Protein AF-A0A4Q6B6F8-F1 (afdb_monomer)

Solvent-accessible surface area (backbone atoms only — not comparable to full-atom values): 6029 Å² total; per-residue (Å²): 140,82,66,68,75,71,49,51,63,57,53,57,58,60,60,62,69,73,70,81,73,76,86,78,80,74,76,79,54,67,64,59,57,65,71,63,72,66,51,74,70,85,76,81,85,70,67,57,88,98,56,58,56,69,91,62,84,73,96,65,100,59,58,71,67,52,42,51,40,50,31,52,22,51,25,26,51,79,62,71,37,54,70,46,18,43,19,38,51,43,62,70,77,106

Radius of gyration: 24.66 Å; Cα contacts (8 Å, |Δi|>4): 63; chains: 1; bounding box: 36×39×76 Å

Nearest PDB structures (foldseek):
  4lnb-assembly1_A  TM=5.243E-01  e=6.564E+00  Aspergillus fumigatus Af293
  4mbg-assembly1_A  TM=4.462E-01  e=8.031E+00  Aspergillus fumigatus Af293

pLDDT: mean 84.14, std 12.95, range [52.69, 97.44]

Structure (mmCIF, N/CA/C/O backbone):
data_AF-A0A4Q6B6F8-F1
#
_entry.id   AF-A0A4Q6B6F8-F1
#
loop_
_atom_site.group_PDB
_atom_site.id
_atom_site.type_symbol
_atom_sit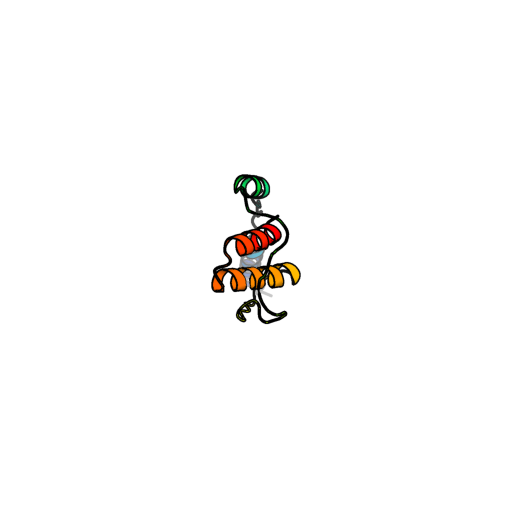e.label_atom_id
_atom_site.label_alt_id
_atom_site.label_comp_id
_atom_site.label_asym_id
_atom_site.label_entity_id
_atom_site.label_seq_id
_atom_site.pdbx_PDB_ins_code
_atom_site.Cartn_x
_atom_site.Cartn_y
_a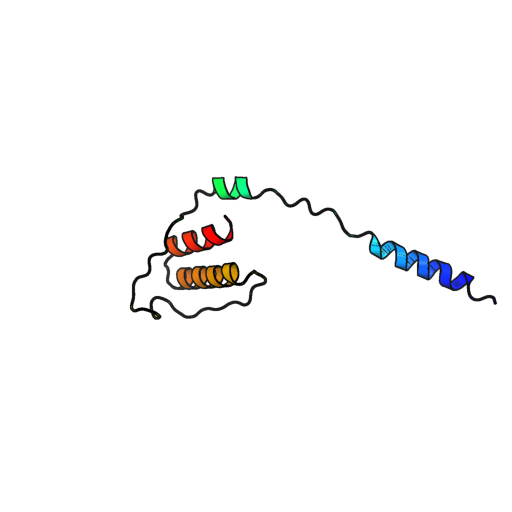tom_site.Cartn_z
_atom_site.occupancy
_atom_site.B_iso_or_equiv
_atom_site.auth_seq_id
_atom_site.auth_comp_id
_atom_site.auth_asym_id
_atom_site.auth_atom_id
_atom_site.pdbx_PDB_model_num
ATOM 1 N N . MET A 1 1 ? -23.883 -22.726 58.154 1.00 52.69 1 MET A N 1
ATOM 2 C CA . MET A 1 1 ? -23.919 -21.903 56.922 1.00 52.69 1 MET A CA 1
ATOM 3 C C . MET A 1 1 ? -23.354 -20.494 57.190 1.00 52.69 1 MET A C 1
ATOM 5 O O . MET A 1 1 ? -24.092 -19.527 57.129 1.00 52.69 1 MET A O 1
ATOM 9 N N . LYS A 1 2 ? -22.062 -20.352 57.546 1.00 57.59 2 LYS A N 1
ATOM 10 C CA . LYS A 1 2 ? -21.458 -19.060 57.976 1.00 57.59 2 LYS A CA 1
ATOM 11 C C . LYS A 1 2 ? -20.485 -18.429 56.959 1.00 57.59 2 LYS A C 1
ATOM 13 O O . LYS A 1 2 ? -20.013 -17.322 57.180 1.00 57.59 2 LYS A O 1
ATOM 18 N N . ASN A 1 3 ? -20.221 -19.093 55.830 1.00 61.28 3 ASN A N 1
ATOM 19 C CA . ASN A 1 3 ? -19.181 -18.674 54.877 1.00 61.28 3 ASN A CA 1
ATOM 20 C C . ASN A 1 3 ? -19.705 -17.826 53.702 1.00 61.28 3 ASN A C 1
ATOM 22 O O . ASN A 1 3 ? -18.907 -17.321 52.920 1.00 61.28 3 ASN A O 1
ATOM 26 N N . ILE A 1 4 ? -21.025 -17.632 53.589 1.00 63.69 4 ILE A N 1
ATOM 27 C CA . ILE A 1 4 ? -21.643 -16.954 52.437 1.00 63.69 4 ILE A CA 1
ATOM 28 C C . ILE A 1 4 ? -21.381 -15.437 52.437 1.00 63.69 4 ILE A C 1
ATOM 30 O O . ILE A 1 4 ? -21.163 -14.843 51.387 1.00 63.69 4 ILE A O 1
ATOM 34 N N . HIS A 1 5 ? -21.274 -14.820 53.620 1.00 59.84 5 HIS A N 1
ATOM 35 C CA . HIS A 1 5 ? -20.954 -13.394 53.764 1.00 59.84 5 HIS A CA 1
ATOM 36 C C . HIS A 1 5 ? -19.504 -13.043 53.390 1.00 59.84 5 HIS A C 1
ATOM 38 O O . HIS A 1 5 ? -19.221 -11.882 53.114 1.00 59.84 5 HIS A O 1
ATOM 44 N N . ARG A 1 6 ? -18.584 -14.022 53.350 1.00 61.91 6 ARG A N 1
ATOM 45 C CA . ARG A 1 6 ? -17.186 -13.801 52.932 1.00 61.91 6 ARG A CA 1
ATOM 46 C C . ARG A 1 6 ? -17.001 -13.795 51.410 1.00 61.91 6 ARG A C 1
ATOM 48 O O . ARG A 1 6 ? -15.999 -13.270 50.943 1.00 61.91 6 ARG A O 1
ATOM 55 N N . LEU A 1 7 ? -17.955 -14.343 50.650 1.00 62.03 7 LEU A N 1
ATOM 56 C CA . LEU A 1 7 ? -17.935 -14.380 49.177 1.00 62.03 7 LEU A CA 1
ATOM 57 C C . LEU A 1 7 ? -18.556 -13.125 48.539 1.00 62.03 7 LEU A C 1
ATOM 59 O O . LEU A 1 7 ? -18.266 -12.806 47.390 1.00 62.03 7 LEU A O 1
ATOM 63 N N . LEU A 1 8 ? -19.363 -12.387 49.306 1.00 66.31 8 LEU A N 1
ATOM 64 C CA . LEU A 1 8 ? -20.023 -11.152 48.885 1.00 66.31 8 LEU A CA 1
ATOM 65 C C . LEU A 1 8 ? -19.055 -10.050 48.390 1.00 66.31 8 LEU A C 1
ATOM 67 O O . LEU A 1 8 ? -19.311 -9.516 47.312 1.00 66.31 8 LEU A O 1
ATOM 71 N N . PRO A 1 9 ? -17.930 -9.733 49.075 1.00 68.56 9 PRO A N 1
ATOM 72 C CA . PRO A 1 9 ? -17.010 -8.694 48.602 1.00 68.56 9 PRO A CA 1
ATOM 73 C C . PRO A 1 9 ? -16.241 -9.104 47.336 1.00 68.56 9 PRO A C 1
ATOM 75 O O . PRO A 1 9 ? -15.929 -8.257 46.500 1.00 68.56 9 PRO A O 1
ATOM 78 N N . ALA A 1 10 ? -15.967 -10.402 47.161 1.00 71.50 10 ALA A N 1
ATOM 79 C CA . ALA A 1 10 ? -15.302 -10.920 45.966 1.00 71.50 10 ALA A CA 1
ATOM 80 C C . ALA A 1 10 ? -16.203 -10.802 44.726 1.00 71.50 10 ALA A C 1
ATOM 82 O O . ALA A 1 10 ? -15.731 -10.449 43.648 1.00 71.50 10 ALA A O 1
ATOM 83 N N . PHE A 1 11 ? -17.509 -11.025 44.892 1.00 69.81 11 PHE A N 1
ATOM 84 C CA . PHE A 1 11 ? -18.487 -10.894 43.813 1.00 69.81 11 PHE A CA 1
ATOM 85 C C . PHE A 1 11 ? -18.693 -9.433 43.382 1.00 69.81 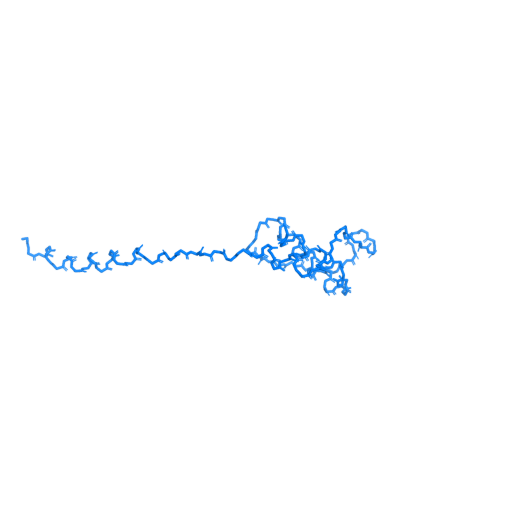11 PHE A C 1
ATOM 87 O O . PHE A 1 11 ? -18.767 -9.142 42.190 1.00 69.81 11 PHE A O 1
ATOM 94 N N . THR A 1 12 ? -18.699 -8.490 44.330 1.00 70.88 12 THR A N 1
ATOM 95 C CA . THR A 1 12 ? -18.777 -7.053 44.018 1.00 70.88 12 THR A CA 1
ATOM 96 C C . THR A 1 12 ? -17.516 -6.520 43.337 1.00 70.88 12 THR A C 1
ATOM 98 O O . THR A 1 12 ? -17.623 -5.671 42.456 1.00 70.88 12 THR A O 1
ATOM 101 N N . LEU A 1 13 ? -16.333 -7.042 43.689 1.00 67.19 13 LEU A N 1
ATOM 102 C CA . LEU A 1 13 ? -15.070 -6.667 43.043 1.00 67.19 13 LEU A CA 1
ATOM 103 C C . LEU A 1 13 ? -15.018 -7.166 41.588 1.00 67.19 13 LEU A C 1
ATOM 105 O O . LEU A 1 13 ? -14.591 -6.435 40.701 1.00 67.19 13 LEU A O 1
ATOM 109 N N . LEU A 1 14 ? -15.524 -8.379 41.333 1.00 68.00 14 LEU A N 1
ATOM 110 C CA . LEU A 1 14 ? -15.588 -8.974 39.995 1.00 68.00 14 LEU A CA 1
ATOM 111 C C . LEU A 1 14 ? -16.574 -8.235 39.068 1.00 68.00 14 LEU A C 1
ATOM 113 O O . LEU A 1 14 ? -16.334 -8.119 37.870 1.00 68.00 14 LEU A O 1
ATOM 117 N N . SER A 1 15 ? -17.664 -7.693 39.622 1.00 65.69 15 SER A N 1
ATOM 118 C CA . SER A 1 15 ? -18.677 -6.950 38.860 1.00 65.69 15 SER A CA 1
ATOM 119 C C . SER A 1 15 ? -18.189 -5.587 38.352 1.00 65.69 15 SER A C 1
ATOM 121 O O . SER A 1 15 ? -18.714 -5.091 37.357 1.00 65.69 15 SER A O 1
ATOM 123 N N . PHE A 1 16 ? -17.195 -4.974 39.004 1.00 63.19 16 PHE A N 1
ATOM 124 C CA . PHE A 1 16 ? -16.660 -3.665 38.607 1.00 63.19 16 PHE A CA 1
ATOM 125 C C . PHE A 1 16 ? -15.763 -3.736 37.357 1.00 63.19 16 PHE A C 1
ATOM 127 O O . PHE A 1 16 ? -15.572 -2.730 36.680 1.00 63.19 16 PHE A O 1
ATOM 134 N N . CYS A 1 17 ? -15.258 -4.924 37.004 1.00 67.31 17 CYS A N 1
ATOM 135 C CA . CYS A 1 17 ? -14.398 -5.123 35.834 1.00 67.31 17 CYS A CA 1
ATOM 136 C C . CYS A 1 17 ? -15.147 -5.076 34.488 1.00 67.31 17 CYS A C 1
ATOM 138 O O . CYS A 1 17 ? -14.505 -4.948 33.450 1.00 67.31 17 CYS A O 1
ATOM 140 N N . PHE A 1 18 ? -16.483 -5.150 34.479 1.00 63.56 18 PHE A N 1
ATOM 141 C CA . PHE A 1 18 ? -17.272 -5.210 33.239 1.00 63.56 18 PHE A CA 1
ATOM 142 C C . PHE A 1 18 ? -17.666 -3.841 32.657 1.00 63.56 18 PHE A C 1
ATOM 144 O O . PHE A 1 18 ? -18.173 -3.788 31.541 1.00 63.56 18 PHE A O 1
ATOM 151 N N . PHE A 1 19 ? -17.414 -2.731 33.361 1.00 63.59 19 PHE A N 1
ATOM 152 C CA . PHE A 1 19 ? -17.818 -1.388 32.909 1.00 63.59 19 PHE A CA 1
ATOM 153 C C . PHE A 1 19 ? -16.734 -0.610 32.144 1.00 63.59 19 PHE A C 1
ATOM 155 O O . PHE A 1 19 ? -16.942 0.550 31.800 1.00 63.59 19 PHE A O 1
ATOM 162 N N . SER A 1 20 ? -15.590 -1.223 31.828 1.00 62.97 20 SER A N 1
ATOM 163 C CA . SER A 1 20 ? -14.480 -0.540 31.144 1.00 62.97 20 SER A CA 1
ATOM 164 C C . SER A 1 20 ? -14.523 -0.678 29.614 1.00 62.97 20 SER A C 1
ATOM 166 O O . SER A 1 20 ? -13.507 -0.985 28.992 1.00 62.97 20 SER A O 1
ATOM 168 N N . CYS A 1 21 ? -15.680 -0.446 28.992 1.00 69.25 21 CYS A N 1
ATOM 169 C CA . CYS A 1 21 ? -15.757 -0.228 27.545 1.00 69.25 21 CYS A CA 1
ATOM 170 C C . CYS A 1 21 ? -16.139 1.237 27.306 1.00 69.25 21 CYS A C 1
ATOM 172 O O . CYS A 1 21 ? -17.305 1.608 27.422 1.00 69.25 21 CYS A O 1
ATOM 174 N N . GLY A 1 22 ? -15.134 2.085 27.075 1.00 67.56 22 GLY A N 1
ATOM 175 C CA . GLY A 1 22 ? -15.337 3.491 26.731 1.00 67.56 22 GLY A CA 1
ATOM 176 C C . GLY A 1 22 ? -15.810 3.635 25.285 1.00 67.56 22 GLY A C 1
ATOM 177 O O . GLY A 1 22 ? -15.381 2.881 24.414 1.00 67.56 22 GLY A O 1
ATOM 178 N N . GLU A 1 23 ? -16.692 4.600 25.022 1.00 66.81 23 GLU A N 1
ATOM 179 C CA . GLU A 1 23 ? -17.091 4.952 23.656 1.00 66.81 23 GLU A CA 1
ATOM 180 C C . GLU A 1 23 ? -15.868 5.370 22.830 1.00 66.81 23 GLU A C 1
ATOM 182 O O . GLU A 1 23 ? -15.254 6.413 23.066 1.00 66.81 23 GLU A O 1
ATOM 187 N N . ASN A 1 24 ? -15.549 4.574 21.811 1.00 66.12 24 ASN A N 1
ATOM 188 C CA . ASN A 1 24 ? -14.573 4.934 20.794 1.00 66.12 24 ASN A CA 1
ATOM 189 C C . ASN A 1 24 ? -15.247 5.903 19.816 1.00 66.12 24 ASN A C 1
ATOM 191 O O . ASN A 1 24 ? -15.831 5.479 18.821 1.00 66.12 24 ASN A O 1
ATOM 195 N N . LYS A 1 25 ? -15.204 7.210 20.094 1.00 70.38 25 LYS A N 1
ATOM 196 C CA . LYS A 1 25 ? -15.519 8.214 19.069 1.00 70.38 25 LYS A CA 1
ATOM 197 C C . LYS A 1 25 ? -14.429 8.128 18.007 1.00 70.38 25 LYS A C 1
ATOM 199 O O . LYS A 1 25 ? -13.362 8.707 18.182 1.00 70.38 25 LYS A O 1
ATOM 204 N N . THR A 1 26 ? -14.667 7.358 16.951 1.00 69.12 26 THR A N 1
ATOM 205 C CA . THR A 1 26 ? -13.779 7.302 15.789 1.00 69.12 26 THR A CA 1
ATOM 206 C C . THR A 1 26 ? -13.796 8.676 15.127 1.00 69.12 26 THR A C 1
ATOM 208 O O . THR A 1 26 ? -14.870 9.113 14.700 1.00 69.12 26 THR A O 1
ATOM 211 N N . PRO A 1 27 ? -12.663 9.393 15.071 1.00 71.62 27 PRO A N 1
ATOM 212 C CA . PRO A 1 27 ? -12.591 10.641 14.329 1.00 71.62 27 PRO A CA 1
ATOM 213 C C . PRO A 1 27 ? -12.955 10.384 12.865 1.00 71.62 27 PRO A C 1
ATOM 215 O O . PRO A 1 27 ? -12.575 9.359 12.299 1.00 71.62 27 PRO A O 1
ATOM 218 N N . ASP A 1 28 ? -13.704 11.300 12.258 1.00 78.38 28 ASP A N 1
ATOM 219 C CA . ASP A 1 28 ? -13.968 11.247 10.824 1.00 78.38 28 ASP A CA 1
ATOM 220 C C . ASP A 1 28 ? -12.707 11.686 10.070 1.00 78.38 28 ASP A C 1
ATOM 222 O O . ASP A 1 28 ? -12.443 12.875 9.885 1.00 78.38 28 ASP A O 1
ATOM 226 N N . TYR A 1 29 ? -11.897 10.708 9.669 1.00 80.88 29 TYR A N 1
ATOM 227 C CA . TYR A 1 29 ? -10.674 10.941 8.906 1.00 80.88 29 TYR A CA 1
ATOM 228 C C . TYR A 1 29 ? -10.939 11.224 7.421 1.00 80.88 29 TYR A C 1
ATOM 230 O O . TYR A 1 29 ? -10.008 11.597 6.713 1.00 80.88 29 TYR A O 1
ATOM 238 N N . SER A 1 30 ? -12.180 11.097 6.933 1.00 79.69 30 SER A N 1
ATOM 239 C CA . SER A 1 30 ? -12.483 11.255 5.504 1.00 79.69 30 SER A CA 1
ATOM 240 C C . SER A 1 30 ? -12.213 12.676 4.999 1.00 79.69 30 SER A C 1
ATOM 242 O O . SER A 1 30 ? -11.749 12.860 3.873 1.00 79.69 30 SER A O 1
ATOM 244 N N . LEU A 1 31 ? -12.447 13.688 5.843 1.00 81.44 31 LEU A N 1
ATOM 245 C CA . LEU A 1 31 ? -12.102 15.081 5.550 1.00 81.44 31 LEU A CA 1
ATOM 246 C C . LEU A 1 31 ? -10.586 15.274 5.465 1.00 81.44 31 LEU A C 1
ATOM 248 O O . LEU A 1 31 ? -10.105 15.867 4.505 1.00 81.44 31 LEU A O 1
ATOM 252 N N . LEU A 1 32 ? -9.841 14.702 6.414 1.00 82.75 32 LEU A N 1
ATOM 253 C CA . LEU A 1 32 ? -8.381 14.787 6.442 1.00 82.75 32 LEU A CA 1
ATOM 254 C C . LEU A 1 32 ? -7.765 14.126 5.198 1.00 82.75 32 LEU A C 1
ATOM 256 O O . LEU A 1 32 ? -6.879 14.695 4.572 1.00 82.75 32 LEU A O 1
ATOM 260 N N . VAL A 1 33 ? -8.262 12.949 4.801 1.00 84.75 33 VAL A N 1
ATOM 261 C CA . VAL A 1 33 ? -7.773 12.227 3.613 1.00 84.75 33 VAL A CA 1
ATOM 262 C C . VAL A 1 33 ? -8.032 13.012 2.331 1.00 84.75 33 VAL A C 1
ATOM 264 O O . VAL A 1 33 ? -7.144 13.107 1.484 1.00 84.75 33 VAL A O 1
ATOM 267 N N . LYS A 1 34 ? -9.198 13.657 2.213 1.00 83.81 34 LYS A N 1
ATOM 268 C CA . LYS A 1 34 ? -9.502 14.538 1.077 1.00 83.81 34 LYS A CA 1
ATOM 269 C C . LYS A 1 34 ? -8.567 15.746 0.993 1.00 83.81 34 LYS A C 1
ATOM 271 O O . LYS A 1 34 ? -8.256 16.184 -0.111 1.00 83.81 34 LYS A O 1
ATOM 276 N N . GLU A 1 35 ? -8.095 16.269 2.122 1.00 88.69 35 GLU A N 1
ATOM 277 C CA . GLU A 1 35 ? -7.155 17.397 2.160 1.00 88.69 35 GLU A CA 1
ATOM 278 C C . GLU A 1 35 ? -5.716 17.008 1.771 1.00 88.69 35 GLU A C 1
ATOM 280 O O . GLU A 1 35 ? -4.953 17.863 1.319 1.00 88.69 35 GLU A O 1
ATOM 285 N N . MET A 1 36 ? -5.338 15.727 1.875 1.00 88.12 36 MET A N 1
ATOM 286 C CA . MET A 1 36 ? -3.971 15.262 1.593 1.00 88.12 36 MET A CA 1
ATOM 287 C C . MET A 1 36 ? -3.587 15.262 0.100 1.00 88.12 36 MET A C 1
ATOM 289 O O . MET A 1 36 ? -2.423 15.024 -0.205 1.00 88.12 36 MET A O 1
ATOM 293 N N . ASN A 1 37 ? -4.512 15.572 -0.824 1.00 91.19 37 ASN A N 1
ATOM 294 C CA . ASN A 1 37 ? -4.262 15.656 -2.278 1.00 91.19 37 ASN A CA 1
ATOM 295 C C . ASN A 1 37 ? -3.473 14.455 -2.842 1.00 91.19 37 ASN A C 1
ATOM 297 O O . ASN A 1 37 ? -2.566 14.623 -3.658 1.00 91.19 37 ASN A O 1
ATOM 301 N N . LEU A 1 38 ? -3.823 13.248 -2.393 1.00 93.38 38 LEU A N 1
ATOM 302 C CA . LEU A 1 38 ? -3.104 12.027 -2.745 1.0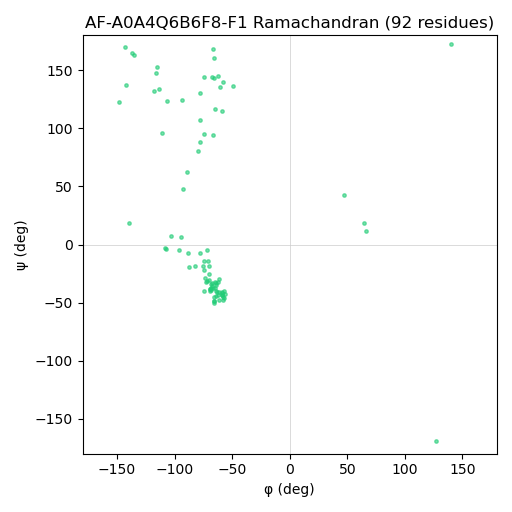0 93.38 38 LEU A CA 1
ATOM 303 C C . LEU A 1 38 ? -3.219 11.707 -4.236 1.00 93.38 38 LEU A C 1
ATOM 305 O O . LEU A 1 38 ? -4.285 11.854 -4.846 1.00 93.38 38 LEU A O 1
ATOM 309 N N . LYS A 1 39 ? -2.135 11.188 -4.814 1.00 95.19 39 LYS A N 1
ATOM 310 C CA . LYS A 1 39 ? -2.159 10.593 -6.152 1.00 95.19 39 LYS A CA 1
ATOM 311 C C . LYS A 1 39 ? -3.119 9.408 -6.165 1.00 95.19 39 LYS A C 1
ATOM 313 O O . LYS A 1 39 ? -3.119 8.571 -5.272 1.00 95.19 39 LYS A O 1
ATOM 318 N N . THR A 1 40 ? -3.944 9.331 -7.203 1.00 93.50 40 THR A N 1
ATOM 319 C CA . THR A 1 40 ? -4.912 8.247 -7.414 1.00 93.50 40 THR A CA 1
ATOM 320 C C . THR A 1 40 ? -4.868 7.781 -8.866 1.00 93.50 40 THR A C 1
ATOM 322 O O . THR A 1 40 ? -4.331 8.465 -9.740 1.00 93.50 40 THR A O 1
ATOM 325 N N . GLY A 1 41 ? -5.420 6.598 -9.129 1.00 93.38 41 GLY A N 1
ATOM 326 C CA . GLY A 1 41 ? -5.531 6.035 -10.473 1.00 93.38 41 GLY A CA 1
ATOM 327 C C . GLY A 1 41 ? -4.953 4.629 -10.584 1.00 93.38 41 GLY A C 1
ATOM 328 O O . GLY A 1 41 ? -4.659 3.971 -9.585 1.00 93.38 41 GLY A O 1
ATOM 329 N N . ALA A 1 42 ? -4.821 4.160 -11.824 1.00 94.62 42 ALA A N 1
ATOM 330 C CA . ALA A 1 42 ? -4.213 2.868 -12.110 1.00 94.62 42 ALA A CA 1
ATOM 331 C C . ALA A 1 42 ? -2.715 2.879 -11.767 1.00 94.62 42 ALA A C 1
ATOM 333 O O . ALA A 1 42 ? -2.028 3.886 -11.979 1.00 94.62 42 ALA A O 1
ATOM 334 N N . VAL A 1 43 ? -2.240 1.739 -11.265 1.00 94.25 43 VAL A N 1
ATOM 335 C CA . VAL A 1 43 ? -0.814 1.488 -11.046 1.00 94.25 43 VAL A CA 1
ATOM 336 C C . VAL A 1 43 ? -0.178 1.146 -12.383 1.00 94.25 43 VAL A C 1
ATOM 338 O O . VAL A 1 43 ? -0.692 0.299 -13.115 1.00 94.25 43 VAL A O 1
ATOM 341 N N . ILE A 1 44 ? 0.925 1.808 -12.697 1.00 91.38 44 ILE A N 1
ATOM 342 C CA . ILE A 1 44 ? 1.719 1.546 -13.892 1.00 91.38 44 ILE A CA 1
ATOM 343 C C . ILE A 1 44 ? 2.995 0.837 -13.445 1.00 91.38 44 ILE A C 1
ATOM 345 O O . ILE A 1 44 ? 3.731 1.357 -12.616 1.00 91.38 44 ILE A O 1
ATOM 349 N N . SER A 1 45 ? 3.263 -0.347 -13.991 1.00 88.69 45 SER A N 1
ATOM 350 C CA . SER A 1 45 ? 4.499 -1.091 -13.747 1.00 88.69 45 SER A CA 1
ATOM 351 C C . SER A 1 45 ? 5.295 -1.247 -15.040 1.00 88.69 45 SER A C 1
ATOM 353 O O . SER A 1 45 ? 4.737 -1.326 -16.137 1.00 88.69 45 SER A O 1
ATOM 355 N N . CYS A 1 46 ? 6.619 -1.275 -14.911 1.00 82.81 46 CYS A N 1
ATOM 356 C CA . CYS A 1 46 ? 7.535 -1.546 -16.011 1.00 82.81 46 CYS A CA 1
ATOM 357 C C . CYS A 1 46 ? 8.315 -2.822 -15.698 1.00 82.81 46 CYS A C 1
ATOM 359 O O . CYS A 1 46 ? 8.862 -2.965 -14.610 1.00 82.81 46 CYS A O 1
ATOM 361 N N . GLY A 1 47 ? 8.396 -3.742 -16.656 1.00 84.12 47 GLY A N 1
ATOM 362 C CA . GLY A 1 47 ? 9.143 -4.987 -16.499 1.00 84.12 47 GLY A CA 1
ATOM 363 C C . GLY A 1 47 ? 8.418 -6.181 -17.114 1.00 84.12 47 GLY A C 1
ATOM 364 O O . GLY A 1 47 ? 7.288 -6.050 -17.587 1.00 84.12 47 GLY A O 1
ATOM 365 N N . PRO A 1 48 ? 9.074 -7.350 -17.171 1.00 87.50 48 PRO A N 1
ATOM 366 C CA . PRO A 1 48 ? 8.400 -8.597 -17.496 1.00 87.50 48 PRO A CA 1
ATOM 367 C C . PRO A 1 48 ? 7.335 -8.904 -16.442 1.00 87.50 48 PRO A C 1
ATOM 369 O O . PRO A 1 48 ? 7.575 -8.664 -15.259 1.00 87.50 48 PRO A O 1
ATOM 372 N N . ALA A 1 49 ? 6.222 -9.495 -16.880 1.00 84.31 49 ALA A N 1
ATOM 373 C CA . ALA A 1 49 ? 5.188 -9.992 -15.979 1.00 84.31 49 ALA A CA 1
ATOM 374 C C . ALA A 1 49 ? 5.797 -10.864 -14.867 1.00 84.31 49 ALA A C 1
ATOM 376 O O . ALA A 1 49 ? 6.678 -11.691 -15.138 1.00 84.31 49 ALA A O 1
ATOM 377 N N . ASP A 1 50 ? 5.336 -10.652 -13.636 1.00 83.56 50 ASP A N 1
ATOM 378 C CA . ASP A 1 50 ? 5.759 -11.346 -12.413 1.00 83.56 50 ASP A CA 1
ATOM 379 C C . ASP A 1 50 ? 7.218 -11.079 -11.985 1.00 83.56 50 ASP A C 1
ATOM 381 O O . ASP A 1 50 ? 7.768 -11.780 -11.131 1.00 83.56 50 ASP A O 1
ATOM 385 N N . LYS A 1 51 ? 7.880 -10.085 -12.588 1.00 85.25 51 LYS A N 1
ATOM 386 C CA . LYS A 1 51 ? 9.270 -9.683 -12.295 1.00 85.25 51 LYS A CA 1
ATOM 387 C C . LYS A 1 51 ? 9.460 -8.169 -12.289 1.00 85.25 51 LYS A C 1
ATOM 389 O O . LYS A 1 51 ? 10.586 -7.692 -12.417 1.00 85.25 51 LYS A O 1
ATOM 394 N N . GLU A 1 52 ? 8.374 -7.419 -12.164 1.00 89.00 52 GLU A N 1
ATOM 395 C CA . GLU A 1 52 ? 8.392 -5.961 -12.114 1.00 89.00 52 GLU A CA 1
ATOM 396 C C . GLU A 1 52 ? 9.069 -5.464 -10.832 1.00 89.00 52 GLU A C 1
ATOM 398 O O . GLU A 1 52 ? 9.798 -4.477 -10.863 1.00 89.00 52 GLU A O 1
ATOM 403 N N . PHE A 1 53 ? 8.884 -6.183 -9.718 1.00 88.50 53 PHE A N 1
ATOM 404 C CA . PHE A 1 53 ? 9.358 -5.785 -8.391 1.00 88.50 53 PHE A CA 1
ATOM 405 C C . PHE A 1 53 ? 9.986 -6.953 -7.622 1.00 88.50 53 PHE A C 1
ATOM 407 O O . PHE A 1 53 ? 9.789 -8.125 -7.950 1.00 88.50 53 PHE A O 1
ATOM 414 N N . GLY A 1 54 ? 10.721 -6.629 -6.555 1.00 86.69 54 GLY A N 1
ATOM 415 C CA . GLY A 1 54 ? 11.165 -7.620 -5.573 1.00 86.69 54 GLY A CA 1
ATOM 416 C C . GLY A 1 54 ? 10.005 -8.230 -4.772 1.00 86.69 54 GLY A C 1
ATOM 417 O O . GLY A 1 54 ? 8.876 -7.734 -4.781 1.00 86.69 54 GLY A O 1
ATOM 418 N N . GLU A 1 55 ? 10.285 -9.308 -4.040 1.00 89.06 55 GLU A N 1
ATOM 419 C CA . GLU A 1 55 ? 9.292 -9.968 -3.191 1.00 89.06 55 GLU A CA 1
ATOM 420 C C . GLU A 1 55 ? 9.345 -9.436 -1.754 1.00 89.06 55 GLU A C 1
ATOM 422 O O . GLU A 1 55 ? 10.384 -9.470 -1.096 1.00 89.06 55 GLU A O 1
ATOM 427 N N . VAL A 1 56 ? 8.200 -8.956 -1.264 1.00 90.44 56 VAL A N 1
ATOM 428 C CA . VAL A 1 56 ? 7.980 -8.540 0.124 1.00 90.44 56 VAL A CA 1
ATOM 429 C C . VAL A 1 56 ? 6.569 -8.962 0.535 1.00 90.44 56 VAL A C 1
ATOM 431 O O . VAL A 1 56 ? 5.629 -8.826 -0.252 1.00 90.44 56 VAL A O 1
ATOM 434 N N . SER A 1 57 ? 6.429 -9.491 1.753 1.00 93.81 57 SER A N 1
ATOM 435 C CA . SER A 1 57 ? 5.148 -9.900 2.332 1.00 93.81 57 SER A CA 1
ATOM 436 C C . SER A 1 57 ? 5.156 -9.706 3.848 1.00 93.81 57 SER A C 1
ATOM 438 O O . SER A 1 57 ? 5.993 -10.267 4.556 1.00 93.81 57 SER A O 1
ATOM 440 N N . PHE A 1 58 ? 4.209 -8.918 4.342 1.00 95.31 58 PHE A N 1
ATOM 441 C CA . PHE A 1 58 ? 3.937 -8.695 5.752 1.00 95.31 58 PHE A CA 1
ATOM 442 C C . PHE A 1 58 ? 2.576 -9.274 6.118 1.00 95.31 58 PHE A C 1
ATOM 444 O O . PHE A 1 58 ? 1.570 -9.031 5.448 1.00 95.31 58 PHE A O 1
ATOM 451 N N . ALA A 1 59 ? 2.543 -9.992 7.238 1.00 95.69 59 ALA A N 1
ATOM 452 C CA . ALA A 1 59 ? 1.297 -10.367 7.883 1.00 95.69 59 ALA A CA 1
ATOM 453 C C . ALA A 1 59 ? 0.762 -9.152 8.652 1.00 95.69 59 ALA A C 1
ATOM 455 O O . ALA A 1 59 ? 1.318 -8.774 9.685 1.00 95.69 59 ALA A O 1
ATOM 456 N N . ILE A 1 60 ? -0.304 -8.539 8.141 1.00 95.69 60 ILE A N 1
ATOM 457 C CA . ILE A 1 60 ? -0.985 -7.418 8.794 1.00 95.69 60 ILE A CA 1
ATOM 458 C C . ILE A 1 60 ? -2.404 -7.807 9.199 1.00 95.69 60 ILE A C 1
ATOM 460 O O . ILE A 1 60 ? -3.041 -8.657 8.580 1.00 95.69 60 ILE A O 1
ATOM 464 N N . SER A 1 61 ? -2.916 -7.158 10.243 1.00 96.31 61 SER A N 1
ATOM 465 C CA . SER A 1 61 ? -4.316 -7.290 10.646 1.00 96.31 61 SER A CA 1
ATOM 466 C C . SER A 1 61 ? -5.197 -6.415 9.751 1.00 96.31 61 SER A C 1
ATOM 468 O O . SER A 1 61 ? -5.567 -5.309 10.138 1.00 96.31 61 SER A O 1
ATOM 470 N N . ALA A 1 62 ? -5.521 -6.906 8.557 1.00 93.62 62 ALA A N 1
ATOM 471 C CA . ALA A 1 62 ? -6.410 -6.249 7.602 1.00 93.62 62 ALA A CA 1
ATOM 472 C C . ALA A 1 62 ? -7.277 -7.281 6.862 1.00 93.62 62 ALA A C 1
ATOM 474 O O . ALA A 1 62 ? -7.053 -8.489 6.966 1.00 93.62 62 ALA A O 1
ATOM 475 N N . ASN A 1 63 ? -8.280 -6.809 6.117 1.00 95.00 63 ASN A N 1
ATOM 476 C CA . ASN A 1 63 ? -8.980 -7.675 5.171 1.00 95.00 63 ASN A CA 1
ATOM 477 C C . ASN A 1 63 ? -8.019 -8.109 4.031 1.00 95.00 63 ASN A C 1
ATOM 479 O O . ASN A 1 63 ? -6.984 -7.463 3.841 1.00 95.00 63 ASN A O 1
ATOM 483 N N . PRO A 1 64 ? -8.321 -9.193 3.289 1.00 95.62 64 PRO A N 1
ATOM 484 C CA . PRO A 1 64 ? -7.399 -9.729 2.284 1.00 95.62 64 PRO A CA 1
ATOM 485 C C . PRO A 1 64 ? -6.992 -8.726 1.196 1.00 95.62 64 PRO A C 1
ATOM 487 O O . PRO A 1 64 ? -5.819 -8.667 0.849 1.00 95.62 64 PRO A O 1
ATOM 490 N N . GLU A 1 65 ? -7.932 -7.913 0.714 1.00 95.69 65 GLU A N 1
ATOM 491 C CA . GLU A 1 65 ? -7.696 -6.911 -0.335 1.00 95.69 65 GLU A CA 1
ATOM 492 C C . GLU A 1 65 ? -6.748 -5.805 0.147 1.00 95.69 65 GLU A C 1
ATOM 494 O O . GLU A 1 65 ? -5.731 -5.530 -0.482 1.00 95.69 65 GLU A O 1
ATOM 499 N N . ALA A 1 66 ? -7.004 -5.242 1.329 1.00 95.88 66 ALA A N 1
ATOM 500 C CA . ALA A 1 66 ? -6.139 -4.237 1.939 1.00 95.88 66 ALA A CA 1
ATOM 501 C C . ALA A 1 66 ? -4.752 -4.798 2.296 1.00 95.88 66 ALA A C 1
ATOM 503 O O . ALA A 1 66 ? -3.762 -4.072 2.240 1.00 95.88 66 ALA A O 1
ATOM 504 N N . ALA A 1 67 ? -4.655 -6.082 2.659 1.00 96.50 67 ALA A N 1
ATOM 505 C CA . ALA A 1 67 ? -3.374 -6.745 2.894 1.00 96.50 67 ALA A CA 1
ATOM 506 C C . ALA A 1 67 ? -2.574 -6.950 1.598 1.00 96.50 67 ALA A C 1
ATOM 508 O O . ALA A 1 67 ? -1.351 -6.793 1.603 1.00 96.50 67 ALA A O 1
ATOM 509 N N . GLU A 1 68 ? -3.241 -7.281 0.493 1.00 95.75 68 GLU A N 1
ATOM 510 C CA . GLU A 1 68 ? -2.618 -7.392 -0.826 1.00 95.75 68 GLU A CA 1
ATOM 511 C C . GLU A 1 68 ? -2.117 -6.028 -1.317 1.00 95.75 68 GLU A C 1
ATOM 513 O O . GLU A 1 68 ? -0.932 -5.893 -1.637 1.00 95.75 68 GLU A O 1
ATOM 518 N N . ASP A 1 69 ? -2.969 -5.001 -1.266 1.00 96.88 69 ASP A N 1
ATOM 519 C CA . ASP A 1 69 ? -2.607 -3.631 -1.636 1.00 96.88 69 ASP A CA 1
ATOM 520 C C . ASP A 1 69 ? -1.486 -3.083 -0.740 1.00 96.88 69 ASP A C 1
ATOM 522 O O . ASP A 1 69 ? -0.533 -2.488 -1.240 1.00 96.88 69 ASP A O 1
ATOM 526 N N . PHE A 1 70 ? -1.514 -3.338 0.572 1.00 97.31 70 PHE A N 1
ATOM 527 C CA . PHE A 1 70 ? -0.428 -2.925 1.466 1.00 97.31 70 PHE A CA 1
ATOM 528 C C . PHE A 1 70 ? 0.912 -3.521 1.026 1.00 97.31 70 PHE A C 1
ATOM 530 O O . PHE A 1 70 ? 1.911 -2.811 0.910 1.00 97.31 70 PHE A O 1
ATOM 537 N N . ASN A 1 71 ? 0.937 -4.824 0.744 1.00 96.62 71 ASN A N 1
ATOM 538 C CA . ASN A 1 71 ? 2.155 -5.494 0.307 1.00 96.62 71 ASN A CA 1
ATOM 539 C C . ASN A 1 71 ? 2.624 -5.003 -1.069 1.00 96.62 71 ASN A C 1
ATOM 541 O O . ASN A 1 71 ? 3.828 -4.834 -1.265 1.00 96.62 71 ASN A O 1
ATOM 545 N N . LEU A 1 72 ? 1.711 -4.712 -2.000 1.00 95.62 72 LEU A N 1
ATOM 546 C CA . LEU A 1 72 ? 2.049 -4.078 -3.277 1.00 95.62 72 LEU A CA 1
ATOM 547 C C . LEU A 1 72 ? 2.661 -2.685 -3.072 1.00 95.62 72 LEU A C 1
ATOM 549 O O . LEU A 1 72 ? 3.721 -2.398 -3.628 1.00 95.62 72 LEU A O 1
ATOM 553 N N . GLY A 1 73 ? 2.045 -1.846 -2.238 1.00 96.44 73 GLY A N 1
ATOM 554 C CA . GLY A 1 73 ? 2.556 -0.518 -1.902 1.00 96.44 73 GLY A CA 1
ATOM 555 C C . GLY A 1 73 ? 3.977 -0.581 -1.344 1.00 96.44 73 GLY A C 1
ATOM 556 O O . GLY A 1 73 ? 4.851 0.175 -1.765 1.00 96.44 73 GLY A O 1
ATOM 557 N N . VAL A 1 74 ? 4.259 -1.546 -0.466 1.00 96.88 74 VAL A N 1
ATOM 558 C CA . VAL A 1 74 ? 5.609 -1.734 0.082 1.00 96.88 74 VAL A CA 1
ATOM 559 C C . VAL A 1 74 ? 6.606 -2.236 -0.974 1.00 96.88 74 VAL A C 1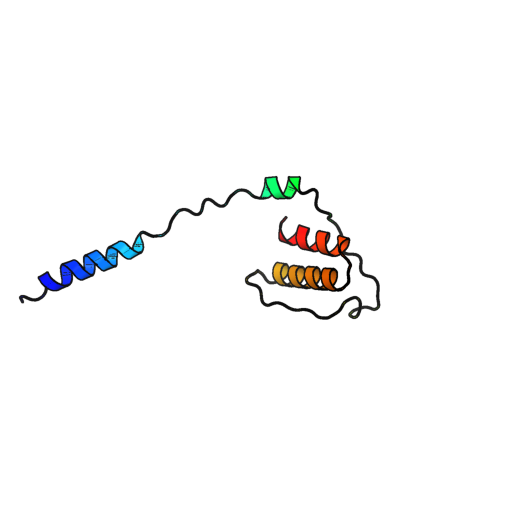
ATOM 561 O O . VAL A 1 74 ? 7.735 -1.746 -1.013 1.00 96.88 74 VAL A O 1
ATOM 564 N N . LYS A 1 75 ? 6.214 -3.152 -1.872 1.00 95.31 75 LYS A N 1
ATOM 565 C CA . LYS A 1 75 ? 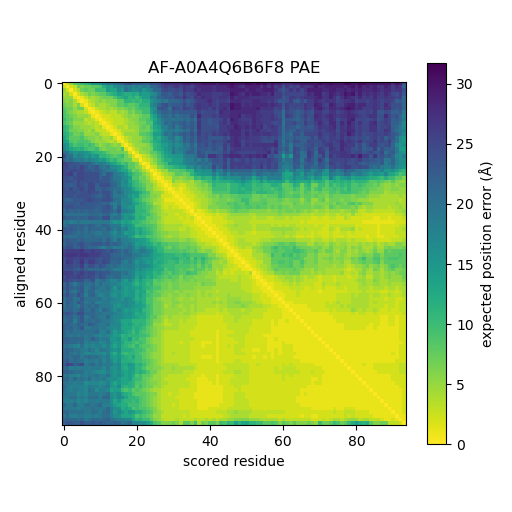7.066 -3.576 -3.004 1.00 95.31 75 LYS A CA 1
ATOM 566 C C . LYS A 1 75 ? 7.451 -2.397 -3.902 1.00 95.31 75 LYS A C 1
ATOM 568 O O . LYS A 1 75 ? 8.613 -2.289 -4.294 1.00 95.31 75 LYS A O 1
ATOM 573 N N . LEU A 1 76 ? 6.504 -1.500 -4.179 1.00 95.44 76 LEU A N 1
ATOM 574 C CA . LEU A 1 76 ? 6.726 -0.282 -4.964 1.00 95.44 76 LEU A CA 1
ATOM 575 C C . LEU A 1 76 ? 7.700 0.672 -4.258 1.00 95.44 76 LEU A C 1
ATOM 577 O O . LEU A 1 76 ? 8.656 1.129 -4.881 1.00 95.44 76 LEU A O 1
ATOM 581 N N . LEU A 1 77 ? 7.545 0.889 -2.945 1.00 96.19 77 LEU A N 1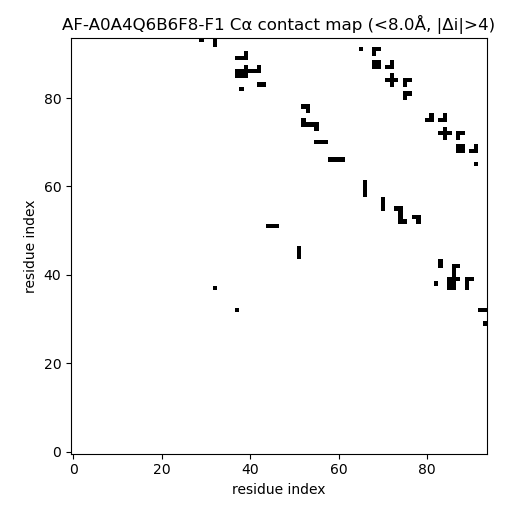
ATOM 582 C CA . LEU A 1 77 ? 8.495 1.686 -2.153 1.00 96.19 77 LEU A CA 1
ATOM 583 C C . LEU A 1 77 ? 9.917 1.110 -2.199 1.00 96.19 77 LEU A C 1
ATOM 585 O O . LEU A 1 77 ? 10.877 1.854 -2.387 1.00 96.19 77 LEU A O 1
ATOM 589 N N . HIS A 1 78 ? 10.058 -0.213 -2.077 1.00 93.81 78 HIS A N 1
ATOM 590 C CA . HIS A 1 78 ? 11.355 -0.892 -2.191 1.00 93.81 78 HIS A CA 1
ATOM 591 C C . HIS A 1 78 ? 11.924 -0.911 -3.615 1.00 93.81 78 HIS A C 1
ATOM 593 O O . HIS A 1 78 ? 13.111 -1.187 -3.787 1.00 93.81 78 HIS A O 1
ATOM 599 N N . SER A 1 79 ? 11.100 -0.593 -4.611 1.00 92.19 79 SER A N 1
ATOM 600 C CA . SER A 1 79 ? 11.487 -0.477 -6.018 1.00 92.19 79 SER A CA 1
ATOM 601 C C . SER A 1 79 ? 11.624 0.981 -6.471 1.00 92.19 79 SER A C 1
ATOM 603 O O . SER A 1 79 ? 11.858 1.224 -7.646 1.00 92.19 79 SER A O 1
ATOM 605 N N . PHE A 1 80 ? 11.539 1.944 -5.542 1.00 93.56 80 PHE A N 1
ATOM 606 C CA . PHE A 1 80 ? 11.629 3.388 -5.801 1.00 93.56 80 PHE A CA 1
ATOM 607 C C . PHE A 1 80 ? 10.485 3.966 -6.662 1.00 93.56 80 PHE A C 1
ATOM 609 O O . PHE A 1 80 ? 10.588 5.087 -7.156 1.00 93.56 80 PHE A O 1
ATOM 616 N N . GLU A 1 81 ? 9.363 3.253 -6.771 1.00 94.50 81 GLU A N 1
ATOM 617 C CA . GLU A 1 81 ? 8.162 3.667 -7.509 1.00 94.50 81 GLU A CA 1
ATOM 618 C C . GLU A 1 81 ? 7.207 4.456 -6.597 1.00 94.50 81 GLU A C 1
ATOM 620 O O . GLU A 1 81 ? 6.095 4.027 -6.286 1.00 94.50 81 GLU A O 1
ATOM 625 N N . TYR A 1 82 ? 7.663 5.603 -6.090 1.00 96.06 82 TYR A N 1
ATOM 626 C CA . TYR A 1 82 ? 6.967 6.340 -5.024 1.00 96.06 82 TYR A CA 1
ATOM 627 C C . TYR A 1 82 ? 5.575 6.839 -5.418 1.00 96.06 82 TYR A C 1
ATOM 629 O O . TYR A 1 82 ? 4.637 6.736 -4.630 1.00 96.06 82 TYR A O 1
ATOM 637 N N . ASP A 1 83 ? 5.438 7.340 -6.643 1.00 96.69 83 ASP A N 1
ATOM 638 C CA . ASP A 1 83 ? 4.169 7.846 -7.168 1.00 96.69 83 ASP A CA 1
ATOM 639 C C . ASP A 1 83 ? 3.128 6.733 -7.297 1.00 96.69 83 ASP A C 1
ATOM 641 O O . ASP A 1 83 ? 1.944 6.941 -7.035 1.00 96.69 83 ASP A O 1
ATOM 645 N N . GLU A 1 84 ? 3.571 5.539 -7.680 1.00 97.19 84 GLU A N 1
ATOM 646 C CA . GLU A 1 84 ? 2.711 4.368 -7.788 1.00 97.19 84 GLU A CA 1
ATOM 647 C C . GLU A 1 84 ? 2.366 3.818 -6.404 1.00 97.19 84 GLU A C 1
ATOM 649 O O . GLU A 1 84 ? 1.211 3.477 -6.155 1.00 97.19 84 GLU A O 1
ATOM 654 N N . ALA A 1 85 ? 3.325 3.799 -5.474 1.00 97.06 85 ALA A N 1
ATOM 655 C CA . ALA A 1 85 ? 3.074 3.418 -4.088 1.00 97.06 85 ALA A CA 1
ATOM 656 C C . ALA A 1 85 ? 2.019 4.326 -3.436 1.00 97.06 85 ALA A C 1
ATOM 658 O O . ALA A 1 85 ? 1.109 3.828 -2.775 1.00 97.06 85 ALA A O 1
ATOM 659 N N . GLU A 1 86 ? 2.098 5.643 -3.658 1.00 97.00 86 GLU A N 1
ATOM 660 C CA . GLU A 1 86 ? 1.116 6.610 -3.158 1.00 97.00 86 GLU A CA 1
ATOM 661 C C . GLU A 1 86 ? -0.299 6.284 -3.655 1.00 97.00 86 GLU A C 1
ATOM 663 O O . GLU A 1 86 ? -1.228 6.233 -2.848 1.00 97.00 86 GLU A O 1
ATOM 668 N N . LYS A 1 87 ? -0.458 5.964 -4.949 1.00 97.44 87 LYS A N 1
ATOM 669 C CA . LYS A 1 87 ? -1.752 5.541 -5.512 1.00 97.44 87 LYS A CA 1
ATOM 670 C C . LYS A 1 87 ? -2.298 4.293 -4.833 1.00 97.44 87 LYS A C 1
ATOM 672 O O . LYS A 1 87 ? -3.498 4.226 -4.587 1.00 97.44 87 LYS A O 1
ATOM 677 N N . VAL A 1 88 ? -1.444 3.312 -4.536 1.00 97.25 88 VAL A N 1
ATOM 678 C CA . VAL A 1 88 ? -1.863 2.081 -3.851 1.00 97.25 88 VAL A CA 1
ATOM 679 C C . VAL A 1 88 ? -2.317 2.381 -2.426 1.00 97.25 88 VAL A C 1
ATOM 681 O O . VAL A 1 88 ? -3.416 1.988 -2.043 1.00 97.25 88 VAL A O 1
ATOM 684 N N . PHE A 1 89 ? -1.537 3.138 -1.652 1.00 96.19 89 PHE A N 1
ATOM 685 C CA . PHE A 1 89 ? -1.928 3.496 -0.287 1.00 96.19 89 PHE A CA 1
ATOM 686 C C . PHE A 1 89 ? -3.182 4.371 -0.247 1.00 96.19 89 PHE A C 1
ATOM 688 O O . PHE A 1 89 ? -4.002 4.204 0.653 1.00 96.19 89 PHE A O 1
ATOM 695 N N . ALA A 1 90 ? -3.384 5.236 -1.244 1.00 94.56 90 ALA A N 1
ATOM 696 C CA . ALA A 1 90 ? -4.602 6.022 -1.378 1.00 94.56 90 ALA A CA 1
ATOM 697 C C . ALA A 1 90 ? -5.860 5.151 -1.556 1.00 94.56 90 ALA A C 1
ATOM 699 O O . ALA A 1 90 ? -6.923 5.576 -1.119 1.00 94.56 90 ALA A O 1
ATOM 700 N N . ARG A 1 91 ? -5.766 3.949 -2.150 1.00 93.06 91 ARG A N 1
ATOM 701 C CA . ARG A 1 91 ? -6.896 2.999 -2.255 1.00 93.06 91 ARG A CA 1
ATOM 702 C C . ARG A 1 91 ? -7.232 2.312 -0.934 1.00 93.06 91 ARG A C 1
ATOM 704 O O . ARG A 1 91 ? -8.377 1.952 -0.719 1.00 93.06 91 ARG A O 1
ATOM 711 N N . ILE A 1 92 ? -6.250 2.140 -0.051 1.00 93.38 92 ILE A N 1
ATOM 712 C CA . ILE A 1 92 ? -6.456 1.500 1.258 1.00 93.38 92 ILE A CA 1
ATOM 713 C C . ILE A 1 92 ? -7.237 2.421 2.206 1.00 93.38 92 ILE A C 1
ATOM 715 O O . ILE A 1 92 ? -7.960 1.941 3.078 1.00 93.38 92 ILE A O 1
ATOM 719 N N . ILE A 1 93 ? -7.063 3.739 2.066 1.00 88.69 93 ILE A N 1
ATOM 720 C CA . ILE A 1 93 ? -7.605 4.740 3.000 1.00 88.69 93 ILE A CA 1
ATOM 721 C C . ILE A 1 93 ? -8.788 5.557 2.452 1.00 88.69 93 ILE A C 1
ATOM 723 O O . ILE A 1 93 ? -9.323 6.376 3.202 1.00 88.69 93 ILE A O 1
ATOM 727 N N . ASN A 1 94 ? -9.182 5.359 1.186 1.00 74.75 94 ASN A N 1
ATOM 728 C CA . ASN A 1 94 ? -10.371 5.968 0.563 1.00 74.75 94 ASN A CA 1
ATOM 729 C C . ASN A 1 94 ? -11.486 4.943 0.378 1.00 74.75 94 ASN A C 1
ATOM 731 O O . ASN A 1 94 ? -12.659 5.340 0.558 1.00 74.75 94 ASN A O 1
#

Mean predicted aligned error: 10.85 Å

Secondary structure (DSSP, 8-state):
--SGGGTHHHHHHHHGGGG---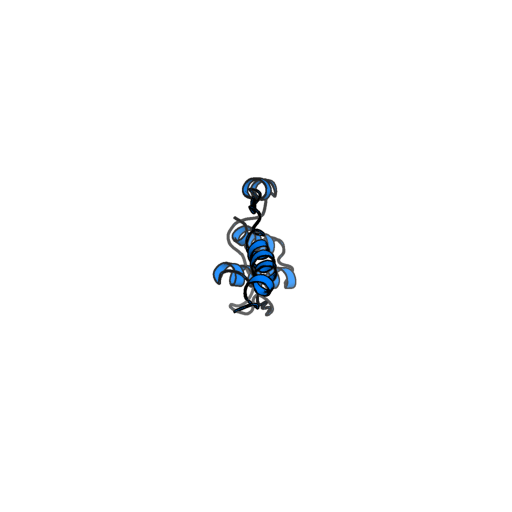------THHHHHHT----S-----SSTT-SS-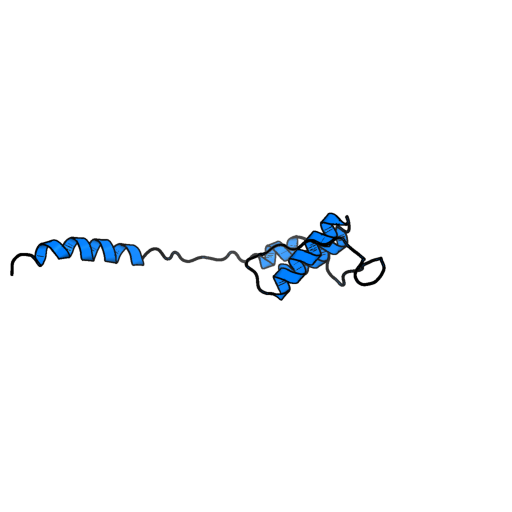------SS-HHHHHHHHHHHHHHHTT-HHHHHHHHHHHH-

Sequence (94 aa):
MKNIHRLLPAFTLLSFCFFSCGENKTPDYSLLVKEMNLKTGAVISCGPADKEFGEVSFAISANPEAAEDFNLGVKLLHSFEYDEAEKVFARIIN

Foldseek 3Di:
DPCPVVCVVVVVVVVVVPPPDDDDPPPPCVVVLVVVPFQADDQDFDDPPPPRFDDDADDDPDDPQLRVLQRVLVRCVVVVVPNNSRRSVSVSVD